Protein AF-A0A3L5TQD6-F1 (afdb_monomer_lite)

Radius of gyration: 15.59 Å; chains: 1; bounding box: 36×35×41 Å

Foldseek 3Di:
DPQVVLVVVCVVLVVVVQADPDADDDPPDDDDLQEDEQDDDDDDDDRDDAQKHWYQHHVNFKIWMWHQDVVSNGIKIWMWGQDPVQQWIWTDIRNRIDIDHNVVVPDDDDDWDDDRPDDTDD

pLDDT: mean 81.6, std 13.34, range [37.44, 93.19]

Structure (mmCIF, N/CA/C/O backbone):
data_AF-A0A3L5TQD6-F1
#
_entry.id   AF-A0A3L5TQD6-F1
#
loop_
_atom_site.group_PDB
_atom_site.id
_atom_site.type_symbol
_atom_site.label_atom_id
_atom_site.label_alt_id
_atom_site.label_comp_id
_atom_site.label_asym_id
_atom_site.label_entity_id
_atom_site.label_seq_id
_atom_site.pdbx_PDB_ins_code
_atom_site.Cartn_x
_atom_site.Cartn_y
_atom_site.Cartn_z
_atom_site.occupancy
_atom_site.B_iso_or_equiv
_atom_site.auth_seq_id
_atom_site.auth_comp_id
_atom_site.auth_asym_id
_atom_site.auth_atom_id
_atom_site.pdbx_PDB_model_num
ATOM 1 N N . LEU A 1 1 ? 14.236 0.395 -14.904 1.00 72.62 1 LEU A N 1
ATOM 2 C CA . LEU A 1 1 ? 14.455 -0.289 -16.207 1.00 72.62 1 LEU A CA 1
ATOM 3 C C . LEU A 1 1 ? 14.102 0.688 -17.325 1.00 72.62 1 LEU A C 1
ATOM 5 O O . LEU A 1 1 ? 13.427 1.659 -17.022 1.00 72.62 1 LEU A O 1
ATOM 9 N N . PRO A 1 2 ? 14.516 0.480 -18.587 1.00 83.56 2 PRO A N 1
ATOM 10 C CA . PRO A 1 2 ? 13.889 1.187 -19.703 1.00 83.56 2 PRO A CA 1
ATOM 11 C C . PRO A 1 2 ? 12.376 0.908 -19.741 1.00 83.56 2 PRO A C 1
ATOM 13 O O . PRO A 1 2 ? 11.969 -0.228 -19.482 1.00 83.56 2 PRO A O 1
ATOM 16 N N . ASP A 1 3 ? 11.557 1.892 -20.115 1.00 82.50 3 ASP A N 1
ATOM 17 C CA . ASP A 1 3 ? 10.083 1.802 -20.076 1.00 82.50 3 ASP A CA 1
ATOM 18 C C . ASP A 1 3 ? 9.516 0.583 -20.820 1.00 82.50 3 ASP A C 1
ATOM 20 O O . ASP A 1 3 ? 8.574 -0.070 -20.362 1.00 82.50 3 ASP A O 1
ATOM 24 N N . TRP A 1 4 ? 10.116 0.228 -21.960 1.00 83.69 4 TRP A N 1
ATOM 25 C CA . TRP A 1 4 ? 9.701 -0.931 -22.754 1.00 83.69 4 TRP A CA 1
ATOM 26 C C . TRP A 1 4 ? 9.941 -2.258 -22.022 1.00 83.69 4 TRP A C 1
ATOM 28 O O . TRP A 1 4 ? 9.150 -3.187 -22.168 1.00 83.69 4 TRP A O 1
ATOM 38 N N . ALA A 1 5 ? 10.997 -2.349 -21.209 1.00 87.44 5 ALA A N 1
ATOM 39 C CA . ALA A 1 5 ? 11.327 -3.555 -20.455 1.00 87.44 5 ALA A CA 1
ATOM 40 C C . ALA A 1 5 ? 10.387 -3.726 -19.253 1.00 87.44 5 ALA A C 1
ATOM 42 O O . ALA A 1 5 ? 9.914 -4.832 -19.001 1.00 87.44 5 ALA A O 1
ATOM 43 N N . ALA A 1 6 ? 10.049 -2.630 -18.564 1.00 86.31 6 ALA A N 1
ATOM 44 C CA . ALA A 1 6 ? 9.022 -2.634 -17.521 1.00 86.31 6 ALA A CA 1
ATOM 45 C C . ALA A 1 6 ? 7.643 -3.011 -18.094 1.00 86.31 6 ALA A C 1
ATOM 47 O O . ALA A 1 6 ? 6.931 -3.840 -17.528 1.00 86.31 6 ALA A O 1
ATOM 48 N N . SER A 1 7 ? 7.295 -2.463 -19.261 1.00 85.31 7 SER A N 1
ATOM 49 C CA . SER A 1 7 ? 6.043 -2.787 -19.952 1.00 85.31 7 SER A CA 1
ATOM 50 C C . SER A 1 7 ? 5.985 -4.251 -20.398 1.00 85.31 7 SER A C 1
ATOM 52 O O . SER A 1 7 ? 4.951 -4.892 -20.221 1.00 85.31 7 SER A O 1
ATOM 54 N N . SER A 1 8 ? 7.083 -4.804 -20.932 1.00 87.50 8 SER A N 1
ATOM 55 C CA . SER A 1 8 ? 7.166 -6.230 -21.289 1.00 87.50 8 SER A CA 1
ATOM 56 C C . SER A 1 8 ? 6.942 -7.108 -20.067 1.00 87.50 8 SER A C 1
ATOM 58 O O . SER A 1 8 ? 6.056 -7.949 -20.091 1.00 87.50 8 SER A O 1
ATOM 60 N N . PHE A 1 9 ? 7.646 -6.839 -18.965 1.00 86.31 9 PHE A N 1
ATOM 61 C CA . PHE A 1 9 ? 7.497 -7.588 -17.717 1.00 86.31 9 PHE A CA 1
ATOM 62 C C . PHE A 1 9 ? 6.040 -7.636 -17.226 1.00 86.31 9 PHE A C 1
ATOM 64 O O . PHE A 1 9 ? 5.520 -8.701 -16.899 1.00 86.31 9 PHE A O 1
ATOM 71 N N . LEU A 1 10 ? 5.351 -6.492 -17.224 1.00 86.94 10 LEU A N 1
ATOM 72 C CA . LEU A 1 10 ? 3.947 -6.412 -16.810 1.00 86.94 10 LEU A CA 1
ATOM 73 C C . LEU A 1 10 ? 3.004 -7.165 -17.758 1.00 86.94 10 LEU A C 1
ATOM 75 O O . LEU A 1 10 ? 2.001 -7.722 -17.307 1.00 86.94 10 LEU A O 1
ATOM 79 N N . ASN A 1 11 ? 3.303 -7.175 -19.056 1.00 87.81 11 ASN A N 1
ATOM 80 C CA . ASN A 1 11 ? 2.527 -7.909 -20.052 1.00 87.81 11 ASN A CA 1
ATOM 81 C C . ASN A 1 11 ? 2.760 -9.421 -19.959 1.00 87.81 11 ASN A C 1
ATOM 83 O O . ASN A 1 11 ? 1.789 -10.178 -19.977 1.00 87.81 11 ASN A O 1
ATOM 87 N N . ASP A 1 12 ? 4.016 -9.844 -19.804 1.00 87.38 12 ASP A N 1
ATOM 88 C CA . ASP A 1 12 ? 4.433 -11.247 -19.714 1.00 87.38 12 ASP A CA 1
ATOM 89 C C . ASP A 1 12 ? 3.861 -11.925 -18.46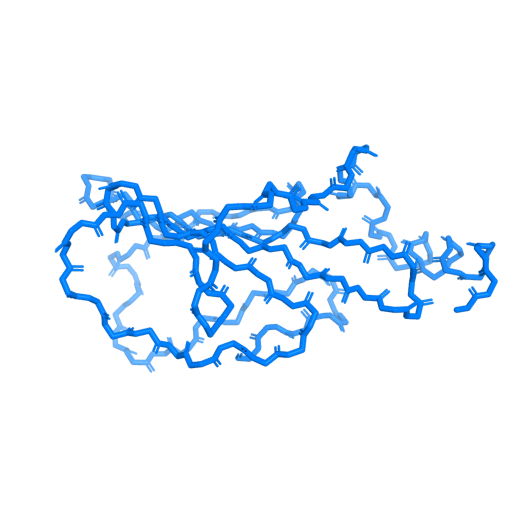0 1.00 87.38 12 ASP A C 1
ATOM 91 O O . ASP A 1 12 ? 3.491 -13.096 -18.492 1.00 87.38 12 ASP A O 1
ATOM 95 N N . LEU A 1 13 ? 3.708 -11.171 -17.367 1.00 84.12 13 LEU A N 1
ATOM 96 C CA . LEU A 1 13 ? 3.040 -11.623 -16.143 1.00 84.12 13 LEU A CA 1
ATOM 97 C C . LEU A 1 13 ? 1.514 -11.427 -16.158 1.00 84.12 13 LEU A C 1
ATOM 99 O O . LEU A 1 13 ? 0.846 -11.674 -15.153 1.00 84.12 13 LEU A O 1
ATOM 103 N N . HIS A 1 14 ? 0.946 -10.956 -17.272 1.00 85.75 14 HIS A N 1
ATOM 104 C CA . HIS A 1 14 ? -0.477 -10.631 -17.420 1.00 85.75 14 HIS A CA 1
ATOM 105 C C . HIS A 1 14 ? -1.018 -9.652 -16.361 1.00 85.75 14 HIS A C 1
ATOM 107 O O . HIS A 1 14 ? -2.216 -9.621 -16.070 1.00 85.75 14 HIS A O 1
ATOM 113 N N . LEU A 1 15 ? -0.146 -8.814 -15.798 1.00 85.69 15 LEU A N 1
ATOM 114 C CA . LEU A 1 15 ? -0.503 -7.836 -14.774 1.00 85.69 15 LEU A CA 1
ATOM 115 C C . LEU A 1 15 ? -1.154 -6.597 -15.379 1.00 85.69 15 LEU A C 1
ATOM 117 O O . LEU A 1 15 ? -2.007 -5.995 -14.735 1.00 85.69 15 LEU A O 1
ATOM 121 N N . ALA A 1 16 ? -0.805 -6.252 -16.624 1.00 86.12 16 ALA A N 1
ATOM 122 C CA . ALA A 1 16 ? -1.279 -5.053 -17.317 1.00 86.12 16 ALA A CA 1
ATOM 123 C C . ALA A 1 16 ? -2.810 -4.883 -17.304 1.00 86.12 16 ALA A C 1
ATOM 125 O O . ALA A 1 16 ? -3.301 -3.762 -17.200 1.00 86.12 16 ALA A O 1
ATOM 126 N N . ALA A 1 17 ? -3.567 -5.985 -17.340 1.00 87.75 17 ALA A N 1
ATOM 127 C CA . ALA A 1 17 ? -5.031 -5.966 -17.295 1.00 87.75 17 ALA A CA 1
ATOM 128 C C . ALA A 1 17 ? -5.602 -5.476 -15.951 1.00 87.75 17 ALA A C 1
ATOM 130 O O . ALA A 1 17 ? -6.715 -4.949 -15.903 1.00 87.75 17 ALA A O 1
ATOM 131 N N . TYR A 1 18 ? -4.850 -5.644 -14.863 1.00 90.06 18 TYR A N 1
ATOM 132 C CA . TYR A 1 18 ? -5.262 -5.232 -13.524 1.00 90.06 18 TYR A CA 1
ATOM 133 C C . TYR A 1 18 ? -4.840 -3.811 -13.191 1.00 90.06 18 TYR A C 1
ATOM 135 O O . TYR A 1 18 ? -5.375 -3.244 -12.249 1.00 90.06 18 TYR A O 1
ATOM 143 N N . LEU A 1 19 ? -3.917 -3.221 -13.944 1.00 90.19 19 LEU A N 1
ATOM 144 C CA . LEU A 1 19 ? -3.390 -1.899 -13.642 1.00 90.19 19 LEU A CA 1
ATOM 145 C C . LEU A 1 19 ? -4.442 -0.812 -13.899 1.00 90.19 19 LEU A C 1
ATOM 147 O O . LEU A 1 19 ? -5.171 -0.841 -14.897 1.00 90.19 19 LEU A O 1
ATOM 151 N N . HIS A 1 20 ? -4.515 0.181 -13.016 1.00 91.06 20 HIS A N 1
ATOM 152 C CA . HIS A 1 20 ? -5.221 1.416 -13.310 1.00 91.06 20 HIS A CA 1
ATOM 153 C C . HIS A 1 20 ? -4.530 2.178 -14.441 1.00 91.06 20 HIS A C 1
ATOM 155 O O . HIS A 1 20 ? -3.331 2.049 -14.693 1.00 91.06 20 HIS A O 1
ATOM 161 N N . THR A 1 21 ? -5.327 2.962 -15.163 1.00 85.75 21 THR A N 1
ATOM 162 C CA . THR A 1 21 ? -4.821 3.854 -16.208 1.00 85.75 21 THR A CA 1
ATOM 163 C C . THR A 1 21 ? -3.997 4.976 -15.582 1.00 85.75 21 THR A C 1
ATOM 165 O O . THR A 1 21 ? -2.876 5.220 -16.017 1.00 85.75 21 THR A O 1
ATOM 168 N N . ASP A 1 22 ? -4.521 5.570 -14.509 1.00 90.12 22 ASP A N 1
ATOM 169 C CA . ASP A 1 22 ? -3.826 6.566 -13.702 1.00 90.12 22 ASP A CA 1
ATOM 170 C C . ASP A 1 22 ? -3.110 5.873 -12.544 1.00 90.12 22 ASP A C 1
ATOM 172 O O . ASP A 1 22 ? -3.689 5.026 -11.859 1.00 90.12 22 ASP A O 1
ATOM 176 N N . GLN A 1 23 ? -1.846 6.223 -12.331 1.00 89.56 23 GLN A N 1
ATOM 177 C CA . GLN A 1 23 ? -1.094 5.743 -11.177 1.00 89.56 23 GLN A CA 1
ATOM 178 C C . GLN A 1 23 ? -1.550 6.496 -9.927 1.00 89.56 23 GLN A C 1
ATOM 180 O O . GLN A 1 23 ? -1.881 7.683 -9.997 1.00 89.56 23 GLN A O 1
ATOM 185 N N . CYS A 1 24 ? -1.553 5.819 -8.778 1.00 90.06 24 CYS A N 1
ATOM 186 C CA . CYS A 1 24 ? -1.698 6.532 -7.516 1.00 90.06 24 CYS A CA 1
ATOM 187 C C . CYS A 1 24 ? -0.505 7.484 -7.335 1.00 90.06 24 CYS A C 1
ATOM 189 O O . CYS A 1 24 ? 0.600 7.219 -7.810 1.00 90.06 24 CYS A O 1
ATOM 191 N N . GLY A 1 25 ? -0.736 8.612 -6.674 1.00 76.69 25 GLY A N 1
ATOM 192 C CA . GLY A 1 25 ? 0.283 9.634 -6.494 1.00 76.69 25 GLY A CA 1
ATOM 193 C C . GLY A 1 25 ? -0.010 10.512 -5.291 1.00 76.69 25 GLY A C 1
ATOM 194 O O . GLY A 1 25 ? -1.114 10.505 -4.742 1.00 76.69 25 GLY A O 1
ATOM 195 N N . GLN A 1 26 ? 1.005 11.263 -4.885 1.00 61.78 26 GLN A N 1
ATOM 196 C CA . GLN A 1 26 ? 0.984 12.071 -3.677 1.00 61.78 26 GLN A CA 1
ATOM 197 C C . GLN A 1 26 ? -0.056 13.194 -3.772 1.00 61.78 26 GLN A C 1
ATOM 199 O O . GLN A 1 26 ? -0.006 14.044 -4.662 1.00 61.78 26 GLN A O 1
ATOM 204 N N . THR A 1 27 ? -0.936 13.293 -2.781 1.00 57.06 27 THR A N 1
ATOM 205 C CA . THR A 1 27 ? -1.466 14.596 -2.368 1.00 57.06 27 THR A CA 1
ATOM 206 C C . THR A 1 27 ? -0.575 15.092 -1.240 1.00 57.06 27 THR A C 1
ATOM 208 O O . THR A 1 27 ? -0.574 14.493 -0.169 1.00 57.06 27 THR A O 1
ATOM 211 N N . ALA A 1 28 ? 0.196 16.150 -1.491 1.00 51.16 28 ALA A N 1
ATOM 212 C CA . ALA A 1 28 ? 1.310 16.665 -0.682 1.00 51.16 28 ALA A CA 1
ATOM 213 C C . ALA A 1 28 ? 0.963 17.189 0.739 1.00 51.16 28 ALA A C 1
ATOM 215 O O . ALA A 1 28 ? 1.510 18.195 1.186 1.00 51.16 28 ALA A O 1
ATOM 216 N N . SER A 1 29 ? 0.072 16.533 1.485 1.00 52.34 29 SER A N 1
ATOM 217 C CA . SER A 1 29 ? -0.3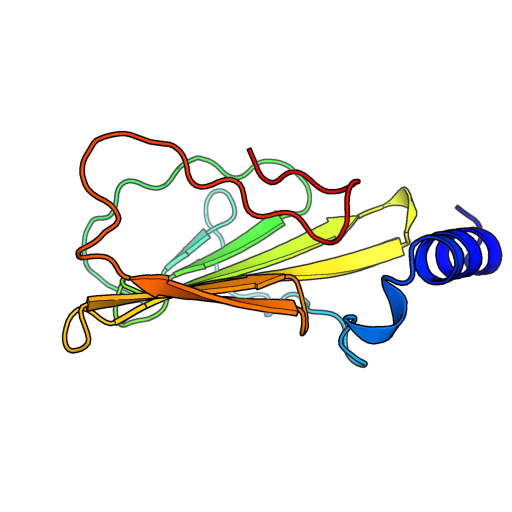78 16.999 2.800 1.00 52.34 29 SER A CA 1
ATOM 218 C C . SER A 1 29 ? -0.110 15.951 3.883 1.00 52.34 29 SER A C 1
ATOM 220 O O . SER A 1 29 ? -0.812 14.953 3.985 1.00 52.34 29 SER A O 1
ATOM 222 N N . GLN A 1 30 ? 0.886 16.239 4.726 1.00 64.69 30 GLN A N 1
ATOM 223 C CA . GLN A 1 30 ? 1.068 15.716 6.089 1.00 64.69 30 GLN A CA 1
ATOM 224 C C . GLN A 1 30 ? 1.118 14.184 6.244 1.00 64.69 30 GLN A C 1
ATOM 226 O O . GLN A 1 30 ? 0.285 13.594 6.930 1.00 64.69 30 GLN A O 1
ATOM 231 N N . TYR A 1 31 ? 2.145 13.549 5.676 1.00 70.31 31 TYR A N 1
ATOM 232 C CA . TYR A 1 31 ? 2.520 12.187 6.063 1.00 70.31 31 TYR A CA 1
ATOM 233 C C . TYR A 1 31 ? 3.504 12.218 7.240 1.00 70.31 31 TYR A C 1
ATOM 235 O O . TYR A 1 31 ? 4.504 12.931 7.200 1.00 70.31 31 TYR A O 1
ATOM 243 N N . THR A 1 32 ? 3.239 11.439 8.289 1.00 77.38 32 THR A N 1
ATOM 244 C CA . THR A 1 32 ? 4.191 11.168 9.381 1.00 77.38 32 THR A CA 1
ATOM 245 C C . THR A 1 32 ? 4.534 9.686 9.348 1.00 77.38 32 THR A C 1
ATOM 247 O O . THR A 1 32 ? 3.635 8.856 9.442 1.00 77.38 32 THR A O 1
ATOM 250 N N . ASN A 1 33 ? 5.815 9.340 9.186 1.00 82.06 33 ASN A N 1
ATOM 251 C CA . ASN A 1 33 ? 6.283 7.949 9.044 1.00 82.06 33 ASN A CA 1
ATOM 252 C C . ASN A 1 33 ? 5.535 7.155 7.947 1.00 82.06 33 ASN A C 1
ATOM 254 O O . ASN A 1 33 ? 5.170 5.998 8.155 1.00 82.06 33 ASN A O 1
ATOM 258 N N . GLY A 1 34 ? 5.250 7.811 6.815 1.00 85.94 34 GLY A N 1
ATOM 259 C CA . GLY A 1 34 ? 4.515 7.230 5.686 1.00 85.94 34 GLY A CA 1
ATOM 260 C C . GLY A 1 34 ? 2.991 7.193 5.849 1.00 85.94 34 GLY A C 1
ATOM 261 O O . GLY A 1 34 ? 2.314 6.699 4.956 1.00 85.94 34 GLY A O 1
ATOM 262 N N . TRP A 1 35 ? 2.424 7.744 6.931 1.00 87.75 35 TRP A N 1
ATOM 263 C CA . TRP A 1 35 ? 0.976 7.743 7.178 1.00 87.75 35 TRP A CA 1
ATOM 264 C C . TRP A 1 35 ? 0.337 9.127 7.127 1.00 87.75 35 TRP A C 1
ATOM 266 O O . TRP A 1 35 ? 0.768 10.041 7.830 1.00 87.75 35 TRP A O 1
ATOM 276 N N . ASN A 1 36 ? -0.762 9.248 6.386 1.00 88.94 36 ASN A N 1
ATOM 277 C CA . ASN A 1 36 ? -1.728 10.332 6.505 1.00 88.94 36 ASN A CA 1
ATOM 278 C C . ASN A 1 36 ? -2.949 9.822 7.290 1.00 88.94 36 ASN A C 1
ATOM 280 O O . ASN A 1 36 ? -3.609 8.863 6.883 1.00 88.94 36 ASN A O 1
ATOM 284 N N . LEU A 1 37 ? -3.240 10.449 8.431 1.00 88.25 37 LEU A N 1
ATOM 285 C CA . LEU A 1 37 ? -4.319 10.032 9.327 1.00 88.25 37 LEU A CA 1
ATOM 286 C C . LEU A 1 37 ? -5.571 10.876 9.091 1.00 88.25 37 LEU A C 1
ATOM 288 O O . LEU A 1 37 ? -5.627 12.044 9.464 1.00 88.25 37 LEU A O 1
ATOM 292 N N . GLY A 1 38 ? -6.603 10.265 8.518 1.00 87.12 38 GLY A N 1
ATOM 293 C CA . GLY A 1 38 ? -7.918 10.875 8.337 1.00 87.12 38 GLY A CA 1
ATOM 294 C C . GLY A 1 38 ? -8.844 10.737 9.546 1.00 87.12 38 GLY A C 1
ATOM 295 O O . GLY A 1 38 ? -9.937 11.304 9.536 1.00 87.12 38 GLY A O 1
ATOM 296 N N . CYS A 1 39 ? -8.452 9.981 10.577 1.00 86.81 39 CYS A N 1
ATOM 297 C CA . CYS A 1 39 ? -9.297 9.700 11.733 1.00 86.81 39 CYS A CA 1
ATOM 298 C C . CYS A 1 39 ? -8.615 9.995 13.077 1.00 86.81 39 CYS A C 1
ATOM 300 O O . CYS A 1 39 ? -7.393 10.012 13.186 1.00 86.81 39 CYS A O 1
ATOM 302 N N . THR A 1 40 ? -9.422 10.237 14.115 1.00 86.00 40 THR A N 1
ATOM 303 C CA . THR A 1 40 ? -8.956 10.676 15.445 1.00 86.00 40 THR A CA 1
ATOM 304 C C . THR A 1 40 ? -8.758 9.538 16.445 1.00 86.00 40 THR A C 1
ATOM 306 O O . THR A 1 40 ? -8.330 9.783 17.573 1.00 86.00 40 THR A O 1
ATOM 309 N N . LYS A 1 41 ? -9.087 8.294 16.075 1.00 86.31 41 LYS A N 1
ATOM 310 C CA . LYS A 1 41 ? -8.876 7.144 16.960 1.00 86.31 41 LYS A CA 1
ATOM 311 C C . LYS A 1 41 ? -7.400 6.772 16.985 1.00 86.31 41 LYS A C 1
ATOM 313 O O . LYS A 1 41 ? -6.744 6.742 15.948 1.00 86.31 41 LYS A O 1
ATOM 318 N N . THR A 1 42 ? -6.909 6.407 18.163 1.00 81.75 42 THR A N 1
ATOM 319 C CA . THR A 1 42 ? -5.567 5.846 18.307 1.00 81.75 42 THR A CA 1
ATOM 320 C C . THR A 1 42 ? -5.534 4.449 17.700 1.00 81.75 42 THR A C 1
ATOM 322 O O . THR A 1 42 ? -6.209 3.540 18.183 1.00 81.75 42 THR A O 1
ATOM 325 N N . VAL A 1 43 ? -4.738 4.283 16.648 1.00 81.50 43 VAL A N 1
ATOM 326 C CA . VAL A 1 43 ? -4.479 3.000 15.991 1.00 81.50 43 VAL A CA 1
ATOM 327 C C . VAL A 1 43 ? -2.980 2.732 16.069 1.00 81.50 43 VAL A C 1
ATOM 329 O O . VAL A 1 43 ? -2.175 3.647 15.901 1.00 81.50 43 VAL A O 1
ATOM 332 N N . SER A 1 44 ? -2.596 1.489 16.360 1.00 84.31 44 SER A N 1
ATOM 333 C CA . SER A 1 44 ? -1.195 1.079 16.259 1.00 84.31 44 SER A CA 1
ATOM 334 C C . SER A 1 44 ? -0.866 0.879 14.786 1.00 84.31 44 SER A C 1
ATOM 336 O O . SER A 1 44 ? -1.439 0.002 14.141 1.00 84.31 44 SER A O 1
ATOM 338 N N . LEU A 1 45 ? 0.009 1.728 14.255 1.00 83.38 45 LEU A N 1
ATOM 339 C CA . LEU A 1 45 ? 0.430 1.684 12.863 1.00 83.38 45 LEU A CA 1
ATOM 340 C C . LEU A 1 45 ? 1.907 1.292 12.790 1.00 83.38 45 LEU A C 1
ATOM 342 O O . LEU A 1 45 ? 2.704 1.797 13.588 1.00 83.38 45 LEU A O 1
ATOM 346 N N . PRO A 1 46 ? 2.283 0.395 11.865 1.00 84.50 46 PRO A N 1
ATOM 347 C CA . PRO A 1 46 ? 3.683 0.094 11.626 1.00 84.50 46 PRO A CA 1
ATOM 348 C C . PRO A 1 46 ? 4.376 1.315 11.014 1.00 84.50 46 PRO A C 1
ATOM 350 O O . PRO A 1 46 ? 3.746 2.122 10.332 1.00 84.50 46 PRO A O 1
ATOM 353 N N . ASN A 1 47 ? 5.686 1.436 11.214 1.00 84.12 47 ASN A N 1
ATOM 354 C CA . ASN A 1 47 ? 6.462 2.378 10.415 1.00 84.12 47 ASN A CA 1
ATOM 355 C C . ASN A 1 47 ? 6.488 1.883 8.971 1.00 84.12 47 ASN A C 1
ATOM 357 O O . ASN A 1 47 ? 6.861 0.736 8.728 1.00 84.12 47 ASN A O 1
ATOM 361 N N . ILE A 1 48 ? 6.116 2.751 8.036 1.00 83.06 48 ILE A N 1
ATOM 362 C CA . ILE A 1 48 ? 6.265 2.474 6.614 1.00 83.06 48 ILE A CA 1
ATOM 363 C C . ILE A 1 48 ? 7.614 3.037 6.181 1.00 83.06 48 ILE A C 1
ATOM 365 O O . ILE A 1 48 ? 7.880 4.232 6.329 1.00 83.06 48 ILE A O 1
ATOM 369 N N . THR A 1 49 ? 8.480 2.157 5.694 1.00 70.06 49 THR A N 1
ATOM 370 C CA . THR A 1 49 ? 9.739 2.508 5.031 1.00 70.06 49 THR A CA 1
ATOM 371 C C . THR A 1 49 ? 9.535 2.564 3.521 1.00 70.06 49 THR A C 1
ATOM 373 O O . THR A 1 49 ? 8.637 1.905 3.013 1.00 70.06 49 THR A O 1
ATOM 376 N N . ASP A 1 50 ? 10.401 3.316 2.838 1.00 70.12 50 ASP A N 1
ATOM 377 C CA . ASP A 1 50 ? 10.662 3.279 1.391 1.00 70.12 50 ASP A CA 1
ATOM 378 C C . ASP A 1 50 ? 9.452 3.374 0.444 1.00 70.12 50 ASP A C 1
ATOM 380 O O . ASP A 1 50 ? 8.653 2.448 0.300 1.00 70.12 50 ASP A O 1
ATOM 384 N N . SER A 1 51 ? 9.379 4.500 -0.277 1.00 85.12 51 SER A N 1
ATOM 385 C CA . SER A 1 51 ? 8.537 4.733 -1.467 1.00 85.12 51 SER A CA 1
ATOM 386 C C . SER A 1 51 ? 7.045 4.393 -1.327 1.00 85.12 51 SER A C 1
ATOM 388 O O . SER A 1 51 ? 6.323 4.346 -2.320 1.00 85.12 51 SER A O 1
ATOM 390 N N . THR A 1 52 ? 6.569 4.174 -0.100 1.00 88.06 52 THR A N 1
ATOM 391 C CA . THR A 1 52 ? 5.192 3.813 0.217 1.00 88.06 52 THR A CA 1
ATOM 392 C C . THR A 1 52 ? 4.574 4.858 1.126 1.00 88.06 52 THR A C 1
ATOM 394 O O . THR A 1 52 ? 5.128 5.228 2.160 1.00 88.06 52 THR A O 1
ATOM 397 N N . GLU A 1 53 ? 3.382 5.298 0.754 1.00 89.62 53 GLU A N 1
ATOM 398 C CA . GLU A 1 53 ? 2.576 6.233 1.523 1.00 89.62 53 GLU A CA 1
ATOM 399 C C . GLU A 1 53 ? 1.179 5.658 1.704 1.00 89.62 53 GLU A C 1
ATOM 401 O O . GLU A 1 53 ? 0.557 5.223 0.739 1.00 89.62 53 GLU A O 1
ATOM 406 N N . CYS A 1 54 ? 0.671 5.669 2.932 1.00 90.19 54 CYS A N 1
ATOM 407 C CA . CYS A 1 54 ? -0.637 5.135 3.269 1.00 90.19 54 CYS A CA 1
ATOM 408 C C . CYS A 1 54 ? -1.542 6.197 3.885 1.00 90.19 54 CYS A C 1
ATOM 410 O O . CYS A 1 54 ? -1.149 6.970 4.758 1.00 90.19 54 CYS A O 1
ATOM 412 N N . HIS A 1 55 ? -2.799 6.193 3.471 1.00 91.25 55 HIS A N 1
ATOM 413 C CA . HIS A 1 55 ? -3.866 6.994 4.031 1.00 91.25 55 HIS A CA 1
ATOM 414 C C . HIS A 1 55 ? -4.817 6.106 4.834 1.00 91.25 55 HIS A C 1
ATOM 416 O O . HIS A 1 55 ? -5.434 5.182 4.299 1.00 91.25 55 HIS A O 1
ATOM 422 N N . LEU A 1 56 ? -4.964 6.410 6.123 1.00 91.19 56 LEU A N 1
ATOM 423 C CA . LEU A 1 56 ? -6.012 5.842 6.961 1.00 91.19 56 LEU A CA 1
ATOM 424 C C . LEU A 1 56 ? -7.253 6.731 6.850 1.00 91.19 56 LEU A C 1
ATOM 426 O O . LEU A 1 56 ? -7.239 7.883 7.275 1.00 91.19 56 LEU A O 1
ATOM 430 N N . THR A 1 57 ? -8.335 6.190 6.304 1.00 90.06 57 THR A N 1
ATOM 431 C CA . THR A 1 57 ? -9.587 6.933 6.095 1.00 90.06 57 THR A CA 1
ATOM 432 C C . THR A 1 57 ? -10.224 7.395 7.409 1.00 90.06 57 THR A C 1
ATOM 434 O O . THR A 1 57 ? -9.970 6.845 8.482 1.00 90.06 57 THR A O 1
ATOM 437 N N . SER A 1 58 ? -11.144 8.361 7.327 1.00 89.62 58 SER A N 1
ATOM 438 C CA . SER A 1 58 ? -11.872 8.905 8.486 1.00 89.62 58 SER A CA 1
ATOM 439 C C . SER A 1 58 ? -12.681 7.876 9.285 1.00 89.62 58 SER A C 1
ATOM 441 O O . SER A 1 58 ? -12.928 8.082 10.474 1.00 89.62 58 SER A O 1
ATOM 443 N N . ALA A 1 59 ? -13.042 6.743 8.677 1.00 88.75 59 ALA A N 1
ATOM 444 C CA . ALA A 1 59 ? -13.722 5.641 9.354 1.00 88.75 59 ALA A CA 1
ATOM 445 C C . ALA A 1 59 ? -12.790 4.794 10.248 1.00 88.75 59 ALA A C 1
ATOM 447 O O . ALA A 1 59 ? -13.273 4.000 11.054 1.00 88.75 59 ALA A O 1
ATOM 448 N N . CYS A 1 60 ? -11.466 4.942 10.116 1.00 89.88 60 CYS A N 1
ATOM 449 C CA . CYS A 1 60 ? -10.437 4.067 10.693 1.00 89.88 60 CYS A CA 1
ATOM 450 C C . CYS A 1 60 ? -10.563 2.575 10.318 1.00 89.88 60 CYS A C 1
ATOM 452 O O . CYS A 1 60 ? -9.937 1.732 10.957 1.00 89.88 60 CYS A O 1
ATOM 454 N N . THR A 1 61 ? -11.384 2.226 9.326 1.00 91.00 61 THR A N 1
ATOM 455 C CA . THR A 1 61 ? -11.591 0.840 8.870 1.00 91.00 61 THR A CA 1
ATOM 456 C C . THR A 1 61 ? -11.103 0.608 7.448 1.00 91.00 61 THR A C 1
ATOM 458 O O . THR A 1 61 ? -11.135 -0.526 6.979 1.00 91.00 61 THR A O 1
ATOM 461 N N . ALA A 1 62 ? -10.654 1.659 6.761 1.00 92.00 62 ALA A N 1
ATOM 462 C CA . ALA A 1 62 ? -10.050 1.569 5.442 1.00 92.00 62 ALA A CA 1
ATOM 463 C C . ALA A 1 62 ? -8.672 2.219 5.417 1.00 92.00 62 ALA A C 1
ATOM 465 O O . ALA A 1 62 ? -8.506 3.336 5.916 1.00 92.00 62 ALA A O 1
ATOM 466 N N . VAL A 1 63 ? -7.731 1.518 4.795 1.00 91.88 63 VAL A N 1
ATOM 467 C CA . VAL A 1 63 ? -6.380 1.967 4.480 1.00 91.88 63 VAL A CA 1
ATOM 468 C C . VAL A 1 63 ? -6.192 1.881 2.975 1.00 91.88 63 VAL A C 1
ATOM 470 O O . VAL A 1 63 ? -6.557 0.885 2.352 1.00 91.88 63 VAL A O 1
ATOM 473 N N . GLU A 1 64 ? -5.600 2.915 2.402 1.00 92.56 64 GLU A N 1
ATOM 474 C CA . GLU A 1 64 ? -5.172 2.940 1.011 1.00 92.56 64 GLU A CA 1
ATOM 475 C C . GLU A 1 64 ? -3.705 3.337 0.957 1.00 92.56 64 GLU A C 1
ATOM 477 O O . GLU A 1 64 ? -3.339 4.369 1.506 1.00 92.56 64 GLU A O 1
ATOM 482 N N . CYS A 1 65 ? -2.876 2.530 0.311 1.00 91.31 65 CYS A N 1
ATOM 483 C CA . CYS A 1 65 ? -1.456 2.779 0.161 1.00 91.31 65 CYS A CA 1
ATOM 484 C C . CYS A 1 65 ? -1.080 2.936 -1.306 1.00 91.31 65 CYS A C 1
ATOM 486 O O . CYS A 1 65 ? -1.651 2.296 -2.191 1.00 91.31 65 CYS A O 1
ATOM 488 N N . CYS A 1 66 ? -0.080 3.767 -1.544 1.00 91.88 66 CYS A N 1
ATOM 489 C CA . CYS A 1 66 ? 0.550 3.948 -2.830 1.00 91.88 66 CYS A CA 1
ATOM 490 C C . CYS A 1 66 ? 2.034 3.638 -2.691 1.00 91.88 66 CYS A C 1
ATOM 492 O O . CYS A 1 66 ? 2.716 4.296 -1.910 1.00 91.88 66 CYS A O 1
ATOM 494 N N . THR A 1 67 ? 2.509 2.640 -3.429 1.00 90.50 67 THR A N 1
ATOM 495 C CA . THR A 1 67 ? 3.913 2.220 -3.422 1.00 90.50 67 THR A CA 1
ATOM 496 C C . THR A 1 67 ? 4.524 2.483 -4.783 1.00 90.50 67 THR A C 1
ATOM 498 O O . THR A 1 67 ? 4.100 1.887 -5.773 1.00 90.50 67 THR A O 1
ATOM 501 N N . GLU A 1 68 ? 5.526 3.350 -4.840 1.00 89.81 68 GLU A N 1
ATOM 502 C CA . GLU A 1 68 ? 6.362 3.533 -6.020 1.00 89.81 68 GLU A CA 1
ATOM 503 C C . GLU A 1 68 ? 7.365 2.379 -6.137 1.00 89.81 68 GLU A C 1
ATOM 505 O O . GLU A 1 68 ? 8.060 2.020 -5.186 1.00 89.81 68 GLU A O 1
ATOM 510 N N . ILE A 1 69 ? 7.411 1.767 -7.320 1.00 87.19 69 ILE A N 1
ATOM 511 C CA . ILE A 1 69 ? 8.342 0.694 -7.654 1.00 87.19 69 ILE A CA 1
ATOM 512 C C . ILE A 1 69 ? 9.347 1.232 -8.672 1.00 87.19 69 ILE A C 1
ATOM 514 O O . ILE A 1 69 ? 9.097 1.216 -9.881 1.00 87.19 69 ILE A O 1
ATOM 518 N N . ASP A 1 70 ? 10.512 1.662 -8.182 1.00 85.62 70 ASP A N 1
ATOM 519 C CA . ASP A 1 70 ? 11.557 2.342 -8.961 1.00 85.62 70 ASP A CA 1
ATOM 520 C C . ASP A 1 70 ? 11.922 1.617 -10.263 1.00 85.62 70 ASP A C 1
ATOM 522 O O . ASP A 1 70 ? 12.041 2.228 -11.328 1.00 85.62 70 ASP A O 1
ATOM 526 N N . PHE A 1 71 ? 12.085 0.287 -10.218 1.00 83.44 71 PHE A N 1
ATOM 527 C CA . PHE A 1 71 ? 12.508 -0.473 -11.397 1.00 83.44 71 PHE A CA 1
ATOM 528 C C . PHE A 1 71 ? 11.436 -0.530 -12.493 1.00 83.44 71 PHE A C 1
ATOM 530 O O . PHE A 1 71 ? 11.803 -0.688 -13.662 1.00 83.44 71 PHE A O 1
ATOM 537 N N . LEU A 1 72 ? 10.160 -0.374 -12.124 1.00 86.56 72 LEU A N 1
ATOM 538 C CA . LEU A 1 72 ? 9.021 -0.257 -13.036 1.00 86.56 72 LEU A CA 1
ATOM 539 C C . LEU A 1 72 ? 8.689 1.199 -13.380 1.00 86.56 72 LEU A C 1
ATOM 541 O O . LEU A 1 72 ? 7.851 1.411 -14.253 1.00 86.56 72 LEU A O 1
ATOM 545 N N . SER A 1 73 ? 9.315 2.167 -12.696 1.00 87.38 73 SER A N 1
ATOM 546 C CA . SER A 1 73 ? 9.011 3.603 -12.786 1.00 87.38 73 SER A CA 1
ATOM 547 C C . SER A 1 73 ? 7.504 3.857 -12.704 1.00 87.38 73 SER A C 1
ATOM 549 O O . SER A 1 73 ? 6.912 4.575 -13.514 1.00 87.38 73 SER A O 1
ATOM 551 N N . ARG A 1 74 ? 6.868 3.153 -11.761 1.00 87.56 74 ARG A N 1
ATOM 552 C CA . ARG A 1 74 ? 5.419 3.079 -11.637 1.00 87.56 74 ARG A CA 1
ATOM 553 C C . ARG A 1 74 ? 4.989 2.892 -10.191 1.00 87.56 74 ARG A C 1
ATOM 555 O O . ARG A 1 74 ? 5.555 2.059 -9.487 1.00 87.56 74 ARG A O 1
ATOM 562 N N . SER A 1 75 ? 3.907 3.563 -9.821 1.00 90.88 75 SER A N 1
ATOM 563 C CA . SER A 1 75 ? 3.237 3.382 -8.539 1.00 90.88 75 SER A CA 1
ATOM 564 C C . SER A 1 75 ? 2.078 2.396 -8.610 1.00 90.88 75 SER A C 1
ATOM 566 O O . SER A 1 75 ? 1.354 2.326 -9.611 1.00 90.88 75 SER A O 1
ATOM 568 N N . PHE A 1 76 ? 1.916 1.648 -7.521 1.00 90.88 76 PHE A N 1
ATOM 569 C CA . PHE A 1 76 ? 0.876 0.655 -7.323 1.00 90.88 76 PHE A CA 1
ATOM 570 C C . PHE A 1 76 ? -0.019 1.029 -6.149 1.00 90.88 76 PHE A C 1
ATOM 572 O O . PHE A 1 76 ? 0.453 1.262 -5.035 1.00 90.88 76 PHE A O 1
ATOM 579 N N . ARG A 1 77 ? -1.327 1.036 -6.393 1.00 92.62 77 ARG A N 1
ATOM 580 C CA . ARG A 1 77 ? -2.350 1.227 -5.370 1.00 92.62 77 ARG A CA 1
ATOM 581 C C . ARG A 1 77 ? -2.634 -0.095 -4.675 1.00 92.62 77 ARG A C 1
ATOM 583 O O . ARG A 1 77 ? -2.985 -1.073 -5.330 1.00 92.62 77 ARG A O 1
ATOM 590 N N . THR A 1 78 ? -2.591 -0.111 -3.354 1.00 92.06 78 THR A N 1
ATOM 591 C CA . THR A 1 78 ? -3.120 -1.210 -2.541 1.00 92.06 78 THR A CA 1
ATOM 592 C C . THR A 1 78 ? -4.150 -0.661 -1.570 1.00 92.06 78 THR A C 1
ATOM 594 O O . THR A 1 78 ? -4.074 0.491 -1.152 1.00 92.06 78 THR A O 1
ATOM 597 N N . TYR A 1 79 ? -5.175 -1.439 -1.251 1.00 92.88 79 TYR A N 1
ATOM 598 C CA . TYR A 1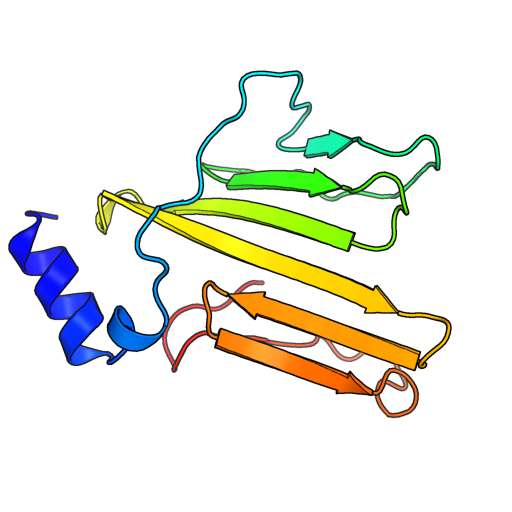 79 ? -6.199 -0.992 -0.316 1.00 92.88 79 TYR A CA 1
ATOM 599 C C . TYR A 1 79 ? -6.805 -2.150 0.450 1.00 92.88 79 TYR A C 1
ATOM 601 O O . TYR A 1 79 ? -6.886 -3.282 -0.029 1.00 92.88 79 TYR A O 1
ATOM 609 N N . LEU A 1 80 ? -7.269 -1.821 1.646 1.00 92.12 80 LEU A N 1
ATOM 610 C CA . LEU A 1 80 ? -7.974 -2.713 2.541 1.00 92.12 80 LEU A CA 1
ATOM 611 C C . LEU A 1 80 ? -9.100 -1.936 3.217 1.00 92.12 80 LEU A C 1
ATOM 613 O O . LEU A 1 80 ? -8.882 -0.835 3.708 1.00 92.12 80 LEU A O 1
ATOM 617 N N . HIS A 1 81 ? -10.298 -2.506 3.259 1.00 93.19 81 HIS A N 1
ATOM 618 C CA . HIS A 1 81 ? -11.473 -1.927 3.896 1.00 93.19 81 HIS A CA 1
ATOM 619 C C . HIS A 1 81 ? -12.265 -3.002 4.636 1.00 93.19 81 HIS A C 1
ATOM 621 O O . HIS A 1 81 ? -12.734 -3.975 4.049 1.00 93.19 81 HIS A O 1
ATOM 627 N N . ILE A 1 82 ? -12.429 -2.805 5.937 1.00 91.69 82 ILE A N 1
ATOM 628 C CA . ILE A 1 82 ? -13.232 -3.652 6.811 1.00 91.69 82 ILE A CA 1
ATOM 629 C C . ILE A 1 82 ? -14.660 -3.101 6.827 1.00 91.69 82 ILE A C 1
ATOM 631 O O . ILE A 1 82 ? -14.885 -1.987 7.299 1.00 91.69 82 ILE A O 1
ATOM 635 N N . ASP A 1 83 ? -15.622 -3.899 6.361 1.00 92.19 83 ASP A N 1
ATOM 636 C CA . ASP A 1 83 ? -17.054 -3.660 6.546 1.00 92.19 83 ASP A CA 1
ATOM 637 C C . ASP A 1 83 ? -17.540 -4.504 7.742 1.00 92.19 83 ASP A C 1
ATOM 639 O O . ASP A 1 83 ? -17.864 -5.690 7.587 1.00 92.19 83 ASP A O 1
ATOM 643 N N . PRO A 1 84 ? -17.586 -3.931 8.961 1.00 87.56 84 PRO A N 1
ATOM 644 C CA . PRO A 1 84 ? -18.021 -4.660 10.148 1.00 87.56 84 PRO A CA 1
ATOM 645 C C . PRO A 1 84 ? -19.525 -4.958 10.129 1.00 87.56 84 PRO A C 1
ATOM 647 O O . PRO A 1 84 ? -19.975 -5.857 10.832 1.00 87.56 84 PRO A O 1
ATOM 650 N N . CYS A 1 85 ? -20.321 -4.244 9.329 1.00 90.25 85 CYS A N 1
ATOM 651 C CA . CYS A 1 85 ? -21.755 -4.500 9.219 1.00 90.25 85 CYS A CA 1
ATOM 652 C C . CYS A 1 85 ? -22.016 -5.775 8.416 1.00 90.25 85 CYS A C 1
ATOM 654 O O . CYS A 1 85 ? -22.902 -6.553 8.758 1.00 90.25 85 CYS A O 1
ATOM 656 N N . LYS A 1 86 ? -21.230 -5.997 7.358 1.00 92.12 86 LYS A N 1
ATOM 657 C CA . LYS A 1 86 ? -21.329 -7.190 6.506 1.00 92.12 86 LYS A CA 1
ATOM 658 C C . LYS A 1 86 ? -20.397 -8.320 6.921 1.00 92.12 86 LYS A C 1
ATOM 660 O O . LYS A 1 86 ? -20.514 -9.404 6.363 1.00 92.12 86 LYS A O 1
ATOM 665 N N . GLN A 1 87 ? -19.500 -8.075 7.876 1.00 90.19 87 GLN A N 1
ATOM 666 C CA . GLN A 1 87 ? -18.459 -9.018 8.287 1.00 90.19 87 GLN A CA 1
ATOM 667 C C . GLN A 1 87 ? -17.571 -9.428 7.098 1.00 90.19 87 GLN A C 1
ATOM 669 O O . GLN A 1 87 ? -17.285 -10.605 6.895 1.00 90.19 87 GLN A O 1
ATOM 674 N N . VAL A 1 88 ? -17.147 -8.449 6.292 1.00 91.31 88 VAL A N 1
ATOM 675 C CA . VAL A 1 88 ? -16.317 -8.673 5.098 1.00 91.31 88 VAL A CA 1
ATOM 676 C C . VAL A 1 88 ? -15.096 -7.760 5.111 1.00 91.31 88 VAL A C 1
ATOM 678 O O . VAL A 1 88 ? -15.184 -6.573 5.420 1.00 91.31 88 VAL A O 1
ATOM 681 N N . LEU A 1 89 ? -13.958 -8.324 4.726 1.00 90.12 89 LEU A N 1
ATOM 682 C CA . LEU A 1 89 ? -12.737 -7.621 4.382 1.00 90.12 89 LEU A CA 1
ATOM 683 C C . LEU A 1 89 ? -12.649 -7.468 2.863 1.00 90.12 89 LEU A C 1
ATOM 685 O O . LEU A 1 89 ? -12.550 -8.454 2.134 1.00 90.12 89 LEU A O 1
ATOM 689 N N . HIS A 1 90 ? -12.666 -6.233 2.390 1.00 92.75 90 HIS A N 1
ATOM 690 C CA . HIS A 1 90 ? -12.398 -5.884 1.002 1.00 92.75 90 HIS A CA 1
ATOM 691 C C . HIS A 1 90 ? -10.922 -5.548 0.863 1.00 92.75 90 HIS A C 1
ATOM 693 O O . HIS A 1 90 ? -10.422 -4.701 1.594 1.00 92.75 90 HIS A O 1
ATOM 699 N N . LEU A 1 91 ? -10.224 -6.185 -0.065 1.00 91.94 91 LEU A N 1
ATOM 700 C CA . LEU A 1 91 ? -8.798 -5.958 -0.269 1.00 91.94 91 LEU A CA 1
ATOM 701 C C . LEU A 1 91 ? -8.452 -5.984 -1.751 1.00 91.94 91 LEU A C 1
ATOM 703 O O . LEU A 1 91 ? -9.066 -6.726 -2.523 1.00 91.94 91 LEU A O 1
ATOM 707 N N . GLY A 1 92 ? -7.483 -5.170 -2.150 1.00 92.25 92 GLY A N 1
ATOM 708 C CA . GLY A 1 92 ? -7.106 -5.055 -3.547 1.00 92.25 92 GLY A CA 1
ATOM 709 C C . GLY A 1 92 ? -5.713 -4.496 -3.783 1.00 92.25 92 GLY A C 1
ATOM 710 O O . GLY A 1 92 ? -5.148 -3.785 -2.956 1.0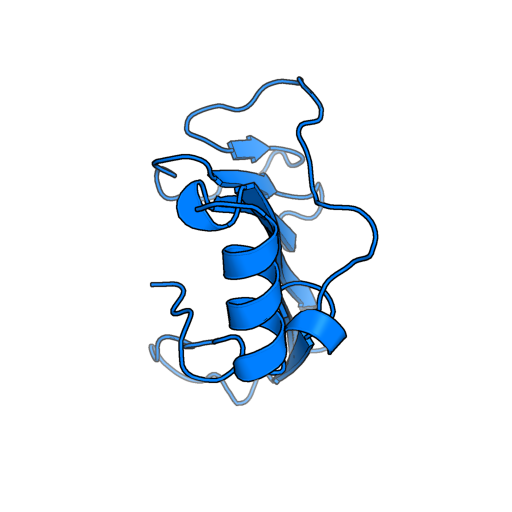0 92.25 92 GLY A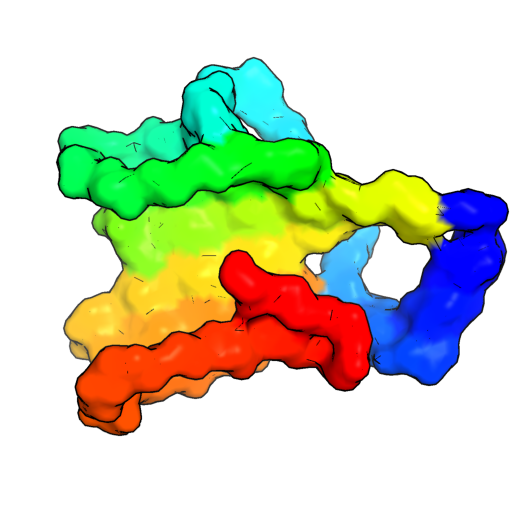 O 1
ATOM 711 N N . ILE A 1 93 ? -5.184 -4.849 -4.949 1.00 92.56 93 ILE A N 1
ATOM 712 C CA . ILE A 1 93 ? -3.970 -4.318 -5.557 1.00 92.56 93 ILE A CA 1
ATOM 713 C C . ILE A 1 93 ? -4.396 -3.876 -6.952 1.00 92.56 93 ILE A C 1
ATOM 715 O O . ILE A 1 93 ? -4.828 -4.695 -7.766 1.00 92.56 93 ILE A O 1
ATOM 719 N N . GLU A 1 94 ? -4.309 -2.583 -7.228 1.00 93.00 94 GLU A N 1
ATOM 720 C CA . GLU A 1 94 ? -4.852 -1.989 -8.442 1.00 93.00 94 GLU A CA 1
ATOM 721 C C . GLU A 1 94 ? -6.334 -2.389 -8.631 1.00 93.00 94 GLU A C 1
ATOM 723 O O . GLU A 1 94 ? -7.141 -2.287 -7.704 1.00 93.00 94 GLU A O 1
ATOM 728 N N . ARG A 1 95 ? -6.726 -2.872 -9.816 1.00 92.81 95 ARG A N 1
ATOM 729 C CA . ARG A 1 95 ? -8.087 -3.359 -10.089 1.00 92.81 95 ARG A CA 1
ATOM 730 C C . ARG A 1 95 ? -8.310 -4.795 -9.619 1.00 92.81 95 ARG A C 1
ATOM 732 O O . ARG A 1 95 ? -9.458 -5.241 -9.580 1.00 92.81 95 ARG A O 1
ATOM 739 N N . PHE A 1 96 ? -7.259 -5.532 -9.262 1.00 91.12 96 PHE A N 1
ATOM 740 C CA . PHE A 1 96 ? -7.402 -6.879 -8.720 1.00 91.12 96 PHE A CA 1
ATOM 741 C C . PHE A 1 96 ? -7.852 -6.803 -7.266 1.00 91.12 96 PHE A C 1
ATOM 743 O O . PHE A 1 96 ? -7.164 -6.240 -6.421 1.00 91.12 96 PHE A O 1
ATOM 750 N N . ASN A 1 97 ? -9.014 -7.369 -6.963 1.00 92.25 97 ASN A N 1
ATOM 751 C CA . ASN A 1 97 ? -9.610 -7.262 -5.640 1.00 92.25 97 ASN A CA 1
ATOM 752 C C . ASN A 1 97 ? -10.392 -8.515 -5.268 1.00 92.25 97 ASN A C 1
ATOM 754 O O . ASN A 1 97 ? -10.826 -9.271 -6.142 1.00 92.25 97 ASN A O 1
ATOM 758 N N . ARG A 1 98 ? -10.553 -8.736 -3.963 1.00 90.00 98 ARG A N 1
ATOM 759 C CA . ARG A 1 98 ? -11.372 -9.811 -3.405 1.00 90.00 98 ARG A CA 1
ATOM 760 C C . ARG A 1 98 ? -12.067 -9.383 -2.120 1.00 90.00 98 ARG A C 1
ATOM 762 O O . ARG A 1 98 ? -11.597 -8.517 -1.388 1.00 90.00 98 ARG A O 1
ATOM 769 N N . ASN A 1 99 ? -13.173 -10.069 -1.848 1.00 91.44 99 ASN A N 1
ATOM 770 C CA . ASN A 1 99 ? -13.886 -10.005 -0.583 1.00 91.44 99 ASN A CA 1
ATOM 771 C C . ASN A 1 99 ? -13.574 -11.273 0.209 1.00 91.44 99 ASN A C 1
ATOM 773 O O . ASN A 1 99 ? -13.711 -12.377 -0.319 1.00 91.44 99 ASN A O 1
ATOM 777 N N . VAL A 1 100 ? -13.181 -11.111 1.465 1.00 87.94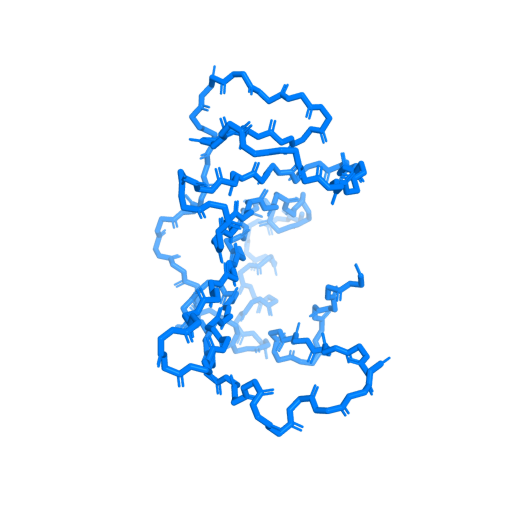 100 VAL A N 1
ATOM 778 C CA . VAL A 1 100 ? -12.914 -12.203 2.400 1.00 87.94 100 VAL A CA 1
ATOM 779 C C . VAL A 1 100 ? -13.907 -12.098 3.548 1.00 87.94 100 VAL A C 1
ATOM 781 O O . VAL A 1 100 ? -14.081 -11.033 4.130 1.00 87.94 100 VAL A O 1
ATOM 784 N N . SER A 1 101 ? -14.591 -13.196 3.852 1.00 87.12 101 SER A N 1
ATOM 785 C CA . SER A 1 101 ? -15.476 -13.288 5.014 1.00 87.12 101 SER A CA 1
ATOM 786 C C . SER A 1 101 ? -14.650 -13.188 6.296 1.00 87.12 101 SER A C 1
ATOM 788 O O . SER A 1 101 ? -13.695 -13.939 6.478 1.00 87.12 101 SER A O 1
ATOM 790 N N . LEU A 1 102 ? -15.015 -12.269 7.190 1.00 81.62 102 LEU A N 1
ATOM 791 C CA . LEU A 1 102 ? -14.389 -12.138 8.510 1.00 81.62 102 LEU A CA 1
ATOM 792 C C . LEU A 1 102 ? -14.851 -13.236 9.474 1.00 81.62 102 LEU A C 1
ATOM 794 O O . LEU A 1 102 ? -14.152 -13.522 10.440 1.00 81.62 102 LEU A O 1
ATOM 798 N N . VAL A 1 103 ? -15.999 -13.865 9.200 1.00 78.44 103 VAL A N 1
ATOM 799 C CA . VAL A 1 103 ? -16.520 -14.990 9.993 1.00 78.44 103 VAL A CA 1
ATOM 800 C C . VAL A 1 103 ? -15.643 -16.227 9.814 1.00 78.44 103 VAL A C 1
ATOM 802 O O . VAL A 1 103 ? -15.373 -16.932 10.779 1.00 78.44 103 VAL A O 1
ATOM 805 N N . ASP A 1 104 ? -15.154 -16.450 8.594 1.00 68.19 104 ASP A N 1
ATOM 806 C CA . ASP A 1 104 ? -14.282 -17.582 8.264 1.00 68.19 104 ASP A CA 1
ATOM 807 C C . ASP A 1 104 ? -12.803 -17.289 8.577 1.00 68.19 104 ASP A C 1
ATOM 809 O O . ASP A 1 104 ? -11.973 -18.194 8.579 1.00 68.19 104 ASP A O 1
ATOM 813 N N . TYR A 1 105 ? -12.465 -16.030 8.886 1.00 66.25 105 TYR A N 1
ATOM 814 C CA . TYR A 1 105 ? -11.120 -15.572 9.255 1.00 66.25 105 TYR A CA 1
ATOM 815 C C . TYR A 1 105 ? -10.801 -15.821 10.745 1.00 66.25 105 TYR A C 1
ATOM 817 O O . TYR A 1 105 ? -10.200 -14.989 11.430 1.00 66.25 105 TYR A O 1
ATOM 825 N N . MET A 1 106 ? -11.238 -16.963 11.282 1.00 53.84 106 MET A N 1
ATOM 826 C CA . MET A 1 106 ? -10.969 -17.345 12.667 1.00 53.84 106 MET A CA 1
ATOM 827 C C . MET A 1 106 ? -9.486 -17.698 12.870 1.00 53.84 106 MET A C 1
ATOM 829 O O . MET A 1 106 ? -8.945 -18.586 12.222 1.00 53.84 106 MET A O 1
ATOM 833 N N . GLU A 1 107 ? -8.881 -17.002 13.836 1.00 49.34 107 GLU A N 1
ATOM 834 C CA . GLU A 1 107 ? -7.594 -17.261 14.498 1.00 49.34 107 GLU A CA 1
ATOM 835 C C . GLU A 1 107 ? -6.296 -17.044 13.697 1.00 49.34 107 GLU A C 1
ATOM 837 O O . GLU A 1 107 ? -5.825 -17.899 12.954 1.00 49.34 107 GLU A O 1
ATOM 842 N N . GLY A 1 108 ? -5.640 -15.902 13.957 1.00 53.78 108 GLY A N 1
ATOM 843 C CA . GLY A 1 108 ? -4.172 -15.758 13.950 1.00 53.78 108 GLY A CA 1
ATOM 844 C C . GLY A 1 108 ? -3.421 -15.983 12.632 1.00 53.78 108 GLY A C 1
ATOM 845 O O . GLY A 1 108 ? -2.195 -15.881 12.609 1.00 53.78 108 GLY A O 1
ATOM 846 N N . THR A 1 109 ? -4.118 -16.280 11.541 1.00 64.25 109 THR A N 1
ATOM 847 C CA . THR A 1 109 ? -3.505 -16.644 10.264 1.00 64.25 109 THR A CA 1
ATOM 848 C C . THR A 1 109 ? -3.236 -15.377 9.458 1.00 64.25 109 THR A C 1
ATOM 850 O O . THR A 1 109 ? -4.142 -14.577 9.257 1.00 64.25 109 THR A O 1
ATOM 853 N N . LYS A 1 110 ? -1.998 -15.158 8.998 1.00 65.56 110 LYS A N 1
ATOM 854 C CA . LYS A 1 110 ? -1.675 -14.015 8.129 1.00 65.56 110 LYS A CA 1
ATOM 855 C C . LYS A 1 110 ? -2.348 -14.195 6.767 1.00 65.56 110 LYS A C 1
ATOM 857 O O . LYS A 1 110 ? -2.111 -15.196 6.092 1.00 65.56 110 LYS A O 1
ATOM 862 N N . LEU A 1 111 ? -3.149 -13.220 6.346 1.00 67.69 111 LEU A N 1
ATOM 863 C CA . LEU A 1 111 ? -3.716 -13.196 5.002 1.00 67.69 111 LEU A CA 1
ATOM 864 C C . LEU A 1 111 ? -2.652 -12.752 3.994 1.00 67.69 111 LEU A C 1
ATOM 866 O O . LEU A 1 111 ? -2.288 -11.581 3.953 1.00 67.69 111 LEU A O 1
ATOM 870 N N . GLN A 1 112 ? -2.172 -13.676 3.166 1.00 71.06 112 GLN A N 1
ATOM 871 C CA . GLN A 1 112 ? -1.315 -13.337 2.033 1.00 71.06 112 GLN A CA 1
ATOM 872 C C . GLN A 1 112 ? -2.177 -13.005 0.815 1.00 71.06 112 GLN A C 1
ATOM 874 O O . GLN A 1 112 ? -2.940 -13.844 0.332 1.00 71.06 112 GLN A O 1
ATOM 879 N N . PHE A 1 113 ? -2.048 -11.780 0.307 1.00 73.81 113 PHE A N 1
ATOM 880 C CA . PHE A 1 113 ? -2.687 -11.356 -0.931 1.00 73.81 113 PHE A CA 1
ATOM 881 C C . PHE A 1 113 ? -1.631 -10.878 -1.915 1.00 73.81 113 PHE A C 1
ATOM 883 O O . PHE A 1 113 ? -0.878 -9.951 -1.631 1.00 73.81 113 PHE A O 1
ATOM 890 N N . ALA A 1 114 ? -1.573 -11.540 -3.066 1.00 69.75 114 ALA A N 1
ATOM 891 C CA . ALA A 1 114 ? -0.564 -11.292 -4.080 1.00 69.75 114 ALA A CA 1
ATOM 892 C C . ALA A 1 114 ? -1.218 -11.077 -5.444 1.00 69.75 114 ALA A C 1
ATOM 894 O O . ALA A 1 114 ? -2.148 -11.792 -5.831 1.00 69.75 114 ALA A O 1
ATOM 895 N N . LEU A 1 115 ? -0.685 -10.112 -6.191 1.00 66.44 115 LEU A N 1
ATOM 896 C CA . LEU A 1 115 ? -0.990 -9.930 -7.603 1.00 66.44 115 LEU A CA 1
ATOM 897 C C . LEU A 1 115 ? -0.178 -10.981 -8.379 1.00 66.44 115 LEU A C 1
ATOM 899 O O . LEU A 1 115 ? 1.042 -10.871 -8.444 1.00 66.44 115 LEU A O 1
ATOM 903 N N . VAL A 1 116 ? -0.855 -12.030 -8.864 1.00 57.97 116 VAL A N 1
ATOM 904 C CA . VAL A 1 116 ? -0.332 -13.123 -9.716 1.00 57.97 116 VAL A CA 1
ATOM 905 C C . VAL A 1 116 ? 1.150 -13.460 -9.464 1.00 57.97 116 VAL A C 1
ATOM 907 O O . VAL A 1 116 ? 2.039 -12.992 -10.161 1.00 57.97 116 VAL A O 1
ATOM 910 N N . GLY A 1 117 ? 1.419 -14.311 -8.472 1.00 51.09 117 GLY A N 1
ATOM 911 C CA . GLY A 1 117 ? 2.664 -15.086 -8.377 1.00 51.09 117 GLY A CA 1
ATOM 912 C C . GLY A 1 117 ? 3.991 -14.348 -8.135 1.00 51.09 117 GLY A C 1
ATOM 913 O O . GLY A 1 117 ? 4.990 -15.042 -7.970 1.00 51.09 117 GLY A O 1
ATOM 914 N N . SER A 1 118 ? 4.050 -13.011 -8.088 1.00 53.75 118 SER A N 1
ATOM 915 C CA . SER A 1 118 ? 5.347 -12.312 -7.976 1.00 53.75 118 SER A CA 1
ATOM 916 C C . SER A 1 118 ? 5.414 -11.118 -7.019 1.00 53.75 118 SER A C 1
ATOM 918 O O . SER A 1 118 ? 6.522 -10.687 -6.713 1.00 53.75 118 SER A O 1
ATOM 920 N N . VAL A 1 119 ? 4.295 -10.590 -6.508 1.00 48.41 119 VAL A N 1
ATOM 921 C CA . VAL A 1 119 ? 4.318 -9.476 -5.535 1.00 48.41 119 VAL A CA 1
ATOM 922 C C . VAL A 1 119 ? 3.687 -9.920 -4.219 1.00 48.41 119 VAL A C 1
ATOM 924 O O . VAL A 1 119 ? 2.468 -10.061 -4.136 1.00 48.41 119 VAL A O 1
ATOM 927 N N . MET A 1 120 ? 4.525 -10.166 -3.209 1.00 42.06 120 MET A N 1
ATOM 928 C CA . MET A 1 120 ? 4.096 -10.425 -1.833 1.00 42.06 120 MET A CA 1
ATOM 929 C C . MET A 1 120 ? 4.078 -9.110 -1.053 1.00 42.06 120 MET A C 1
ATOM 931 O O . MET A 1 120 ? 5.062 -8.375 -1.074 1.00 42.06 120 MET A O 1
ATOM 935 N N . ILE A 1 121 ? 2.968 -8.829 -0.373 1.00 40.06 121 ILE A N 1
ATOM 936 C CA . ILE A 1 121 ? 2.907 -7.822 0.689 1.00 40.06 121 ILE A CA 1
ATOM 937 C C . ILE A 1 121 ? 3.122 -8.596 1.996 1.00 40.06 121 ILE A C 1
ATOM 939 O O . ILE A 1 121 ? 2.277 -9.424 2.348 1.00 40.06 121 ILE A O 1
ATOM 943 N N . GLU A 1 122 ? 4.275 -8.405 2.644 1.00 37.44 122 GLU A N 1
ATOM 944 C CA . GLU A 1 122 ? 4.589 -8.967 3.973 1.00 37.44 122 GLU A CA 1
ATOM 945 C C . GLU A 1 122 ? 4.207 -8.023 5.115 1.00 37.44 122 GLU A C 1
ATOM 947 O O . GLU A 1 122 ? 4.353 -6.791 4.945 1.00 37.44 122 GLU A O 1
#

Secondary structure (DSSP, 8-state):
--HHHHHHHHHHTT-TTTS-SSPP----S--BTTEEE---S----PPPPSSEEEEE-TTSSEEEEEEEEGGGTEEEEEEEEEETTTTEEEEEETTEEEEEESSS--SS-----EETTTEE--

Sequence (122 aa):
LPDWAASSFLNDLHLAAYLHTDQCGQTASQYTNGWNLGCTKTVSLPNITDSTECHLTSACTAVECCTEIDFLSRSFRTYLHIDPCKQVLHLGIERFNRNVSLVDYMEGTKLQFALVGSVMIE

Organism: Mytilus galloprovincialis (NCBI:txid29158)